Protein AF-A0AAJ1FNV1-F1 (afdb_monomer)

Foldseek 3Di:
DQVVVLVVDPDAAEEEPDDCQQVDDPVSLVSHQAYEHNDEQAADDPGPHDQLRYARGEYELVDDNDLQNLLVRLLVSVVSNGVGHHYPDDDLDCPSLSNVQSNQVSVVGHDDDPPDGDDPPDDD

Secondary structure (DSSP, 8-state):
-HHHHHTT-SS--EEEE-GGGGG--HHHHTT-SEEEE-STT-B---SSS-GGGEE-BEEETTS---HHHHHHHHHHHHHTT-S--EEES--SSGGGHHHHHHHHGGGT------S------S--

Organism: NCBI:txid328813

Mean predicted aligned error: 3.8 Å

Solvent-accessible surface area (backbone atoms only — not comparable to full-atom values): 7364 Å² total; per-residue (Å²): 107,62,61,64,50,47,78,72,48,95,65,90,41,69,46,60,50,46,82,72,50,78,69,58,50,71,73,48,53,74,56,39,66,35,40,30,45,44,46,80,58,33,73,54,80,94,57,94,60,54,50,65,32,22,17,34,35,18,41,37,66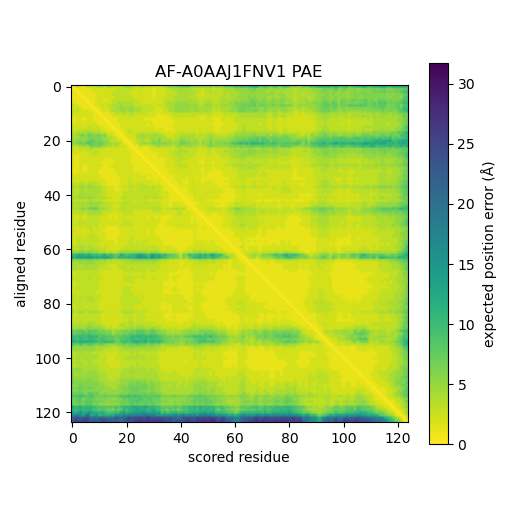,82,52,88,74,47,42,68,55,42,19,51,52,40,36,52,35,57,76,60,49,32,57,47,71,45,80,38,72,78,65,86,58,73,87,57,45,59,48,52,25,22,38,29,48,52,75,78,43,79,63,80,82,88,83,76,73,78,75,90,87,69,86,134

Nearest PDB structures (foldseek):
  8u46-assembly1_A  TM=9.190E-01  e=1.238E-08  Bacteroides thetaiotaomicron VPI-5482
  8u47-assembly1_A  TM=9.048E-01  e=7.059E-08  Bacteroides thetaiotaomicron VPI-5482
  1c3f-assembly1_A  TM=8.538E-01  e=3.917E-05  Streptomyces plicatus
  1c93-assembly1_A  TM=8.446E-01  e=6.999E-05  Streptomyces plicatus
  1c92-assembly1_A  TM=8.442E-01  e=1.030E-04  Streptomyces plicatus

Structure (mmCIF, N/CA/C/O backbone):
data_AF-A0AAJ1FNV1-F1
#
_entry.id   AF-A0AAJ1FNV1-F1
#
loop_
_atom_site.group_PDB
_atom_site.id
_atom_site.type_symbol
_atom_site.label_atom_id
_atom_site.label_alt_id
_atom_site.label_comp_id
_atom_site.label_asym_id
_atom_site.label_entity_id
_atom_site.label_seq_id
_atom_site.pdbx_PDB_ins_code
_atom_site.Cartn_x
_atom_site.Cartn_y
_atom_site.Cartn_z
_atom_site.occupancy
_atom_site.B_iso_or_equiv
_atom_site.auth_seq_id
_atom_site.auth_comp_id
_atom_site.auth_asym_id
_atom_site.auth_atom_id
_atom_site.pdbx_PDB_model_num
ATOM 1 N N . MET A 1 1 ? 21.649 -6.439 -8.056 1.00 87.81 1 MET A N 1
ATOM 2 C CA . MET A 1 1 ? 21.093 -7.147 -6.879 1.00 87.81 1 MET A CA 1
ATOM 3 C C . MET A 1 1 ? 19.750 -7.803 -7.185 1.00 87.81 1 MET A C 1
ATOM 5 O O . MET A 1 1 ? 19.717 -9.020 -7.150 1.00 87.81 1 MET A O 1
ATOM 9 N N . ILE A 1 2 ? 18.686 -7.051 -7.514 1.00 93.50 2 ILE A N 1
ATOM 10 C CA . ILE A 1 2 ? 17.317 -7.588 -7.722 1.00 93.50 2 ILE A CA 1
ATOM 11 C C . ILE A 1 2 ? 17.292 -8.788 -8.683 1.00 93.50 2 ILE A C 1
ATOM 13 O O . ILE A 1 2 ? 16.827 -9.853 -8.305 1.00 93.50 2 ILE A O 1
ATOM 17 N N . ILE A 1 3 ? 17.891 -8.653 -9.871 1.00 94.19 3 ILE A N 1
ATOM 18 C CA . ILE A 1 3 ? 17.965 -9.733 -10.876 1.00 94.19 3 ILE A CA 1
ATOM 19 C C . ILE A 1 3 ? 18.653 -10.988 -10.308 1.00 94.19 3 ILE A C 1
ATOM 21 O O . ILE A 1 3 ? 18.165 -12.104 -10.451 1.00 94.19 3 ILE A O 1
ATOM 25 N N . ALA A 1 4 ? 19.776 -10.805 -9.611 1.00 95.25 4 ALA A N 1
ATOM 26 C CA . ALA A 1 4 ? 20.510 -11.912 -9.002 1.00 95.25 4 ALA A CA 1
ATOM 27 C C . ALA A 1 4 ? 19.732 -12.571 -7.850 1.00 95.25 4 ALA A C 1
ATOM 29 O O . ALA A 1 4 ? 19.858 -13.775 -7.646 1.00 95.25 4 ALA A O 1
ATOM 30 N N . LEU A 1 5 ? 18.938 -11.797 -7.100 1.00 94.88 5 LEU A N 1
ATOM 31 C CA . LEU A 1 5 ? 18.068 -12.318 -6.048 1.00 94.88 5 LEU A CA 1
ATOM 32 C C . LEU A 1 5 ? 16.918 -13.132 -6.651 1.00 94.88 5 LEU A C 1
ATOM 34 O O . LEU A 1 5 ? 16.663 -14.239 -6.187 1.00 94.88 5 LEU A O 1
ATOM 38 N N . ALA A 1 6 ? 16.296 -12.629 -7.721 1.00 94.44 6 ALA A N 1
ATOM 39 C CA . ALA A 1 6 ? 15.230 -13.314 -8.450 1.00 94.44 6 ALA A CA 1
ATOM 40 C C . ALA A 1 6 ? 15.686 -14.668 -9.013 1.00 94.44 6 ALA A C 1
ATOM 42 O O . ALA A 1 6 ? 14.946 -15.641 -8.949 1.00 94.44 6 ALA A O 1
ATOM 43 N N . GLY A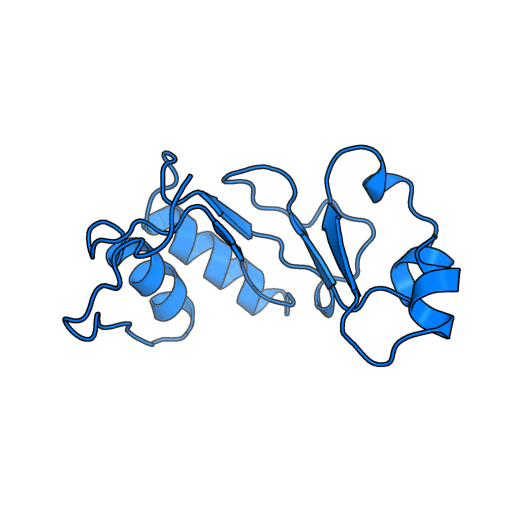 1 7 ? 16.939 -14.778 -9.463 1.00 95.19 7 GLY A N 1
ATOM 44 C CA . GLY A 1 7 ? 17.520 -16.058 -9.887 1.00 95.19 7 GLY A CA 1
ATOM 45 C C . GLY A 1 7 ? 17.747 -17.081 -8.761 1.00 95.19 7 GLY A C 1
ATOM 46 O O . GLY A 1 7 ? 18.129 -18.212 -9.046 1.00 95.19 7 GLY A O 1
ATOM 47 N N . LYS A 1 8 ? 17.553 -16.707 -7.489 1.00 96.88 8 LYS A N 1
ATOM 48 C CA . LYS A 1 8 ? 17.811 -17.560 -6.313 1.00 96.88 8 LYS A CA 1
ATOM 49 C C . LYS A 1 8 ? 16.569 -17.880 -5.487 1.00 96.88 8 LYS A C 1
ATOM 51 O O . LYS A 1 8 ? 16.675 -18.619 -4.510 1.00 96.88 8 LYS A O 1
ATOM 56 N N . THR A 1 9 ? 15.415 -17.308 -5.815 1.00 95.31 9 THR A N 1
ATOM 57 C CA . THR A 1 9 ? 14.217 -17.433 -4.987 1.00 95.31 9 THR A CA 1
ATOM 58 C C . THR A 1 9 ? 12.961 -17.532 -5.835 1.00 95.31 9 THR A C 1
ATOM 60 O O . THR A 1 9 ? 12.852 -16.909 -6.881 1.00 95.31 9 THR A O 1
ATOM 63 N N . ASN A 1 10 ? 11.988 -18.287 -5.339 1.00 95.12 10 ASN A N 1
ATOM 64 C CA . ASN A 1 10 ? 10.604 -18.275 -5.811 1.00 95.12 10 ASN A CA 1
ATOM 65 C C . ASN A 1 10 ? 9.686 -17.467 -4.872 1.00 95.12 10 ASN A C 1
ATOM 67 O O . ASN A 1 10 ? 8.465 -17.576 -4.946 1.00 95.12 10 ASN A O 1
ATOM 71 N N . LYS A 1 11 ? 10.275 -16.723 -3.928 1.00 95.88 11 LYS A N 1
ATOM 72 C CA . LYS A 1 11 ? 9.562 -15.871 -2.971 1.00 95.88 11 LYS A CA 1
ATOM 73 C C . LYS A 1 11 ? 9.340 -14.485 -3.554 1.00 95.88 11 LYS A C 1
ATOM 75 O O . LYS A 1 11 ? 10.063 -14.072 -4.456 1.00 95.88 11 LYS A O 1
ATOM 80 N N . SER A 1 12 ? 8.401 -13.758 -2.952 1.00 95.69 12 SER A N 1
ATOM 81 C CA . SER A 1 12 ? 8.121 -12.402 -3.391 1.00 95.69 12 SER A CA 1
ATOM 82 C C . SER A 1 12 ? 9.300 -11.459 -3.139 1.00 95.69 12 SER A C 1
ATOM 84 O O . SER A 1 12 ? 9.921 -11.500 -2.073 1.00 95.69 12 SER A O 1
ATOM 86 N N . ILE A 1 13 ? 9.586 -10.605 -4.117 1.00 96.81 13 ILE A N 1
ATOM 87 C CA . ILE A 1 13 ? 10.541 -9.510 -4.038 1.00 96.81 13 ILE A CA 1
ATOM 88 C C . ILE A 1 13 ? 9.775 -8.204 -4.224 1.00 96.81 13 ILE A C 1
ATOM 90 O O . ILE A 1 13 ? 9.156 -7.956 -5.257 1.00 96.81 13 ILE A O 1
ATOM 94 N N . SER A 1 14 ? 9.855 -7.346 -3.217 1.00 95.88 14 SER A N 1
ATOM 95 C CA . SER A 1 14 ? 9.175 -6.060 -3.190 1.00 95.88 14 SER A CA 1
ATOM 96 C C . SER A 1 14 ? 10.092 -4.957 -2.699 1.00 95.88 14 SER A C 1
ATOM 98 O O . SER A 1 14 ? 11.053 -5.214 -1.972 1.00 95.88 14 SER A O 1
ATOM 100 N N . VAL A 1 15 ? 9.777 -3.716 -3.059 1.00 95.81 15 VAL A N 1
ATOM 101 C CA . VAL A 1 15 ? 10.553 -2.544 -2.637 1.00 95.81 15 VAL A CA 1
ATOM 102 C C . VAL A 1 15 ? 9.642 -1.407 -2.191 1.00 95.81 15 VAL A C 1
ATOM 104 O O . VAL A 1 15 ? 8.518 -1.265 -2.676 1.00 95.81 15 VAL A O 1
ATOM 107 N N . PHE A 1 16 ? 10.154 -0.565 -1.297 1.00 94.81 16 PHE A N 1
ATOM 108 C CA . PHE A 1 16 ? 9.637 0.789 -1.147 1.00 94.81 16 PHE A CA 1
ATOM 109 C C . PHE A 1 16 ? 10.141 1.634 -2.305 1.00 94.81 16 PHE A C 1
ATOM 111 O O . PHE A 1 16 ? 11.343 1.669 -2.556 1.00 94.81 16 PHE A O 1
ATOM 118 N N . ASP A 1 17 ? 9.228 2.311 -2.987 1.00 94.62 17 ASP A N 1
ATOM 119 C CA . ASP A 1 17 ? 9.537 3.275 -4.023 1.00 94.62 17 ASP A CA 1
ATOM 120 C C . ASP A 1 17 ? 9.970 4.603 -3.384 1.00 94.62 17 ASP A C 1
ATOM 122 O O . ASP A 1 17 ? 9.201 5.559 -3.271 1.00 94.62 17 ASP A O 1
ATOM 126 N N . TRP A 1 18 ? 11.192 4.607 -2.856 1.00 92.88 18 TRP A N 1
ATOM 127 C CA . TRP A 1 18 ? 11.839 5.731 -2.201 1.00 92.88 18 TRP A CA 1
ATOM 128 C C . TRP A 1 18 ? 13.313 5.848 -2.606 1.00 92.88 18 TRP A C 1
ATOM 130 O O . TRP A 1 18 ? 14.026 4.854 -2.775 1.00 92.88 18 TRP A O 1
ATOM 140 N N . GLY A 1 19 ? 13.809 7.083 -2.695 1.00 90.06 19 GLY A N 1
ATOM 141 C CA . GLY A 1 19 ? 15.195 7.352 -3.069 1.00 90.06 19 GLY A CA 1
ATOM 142 C C . GLY A 1 19 ? 15.504 6.864 -4.487 1.00 90.06 19 GLY A C 1
ATOM 143 O O . GLY A 1 19 ? 14.837 7.245 -5.445 1.00 90.06 19 GLY A O 1
ATOM 144 N N . ASN A 1 20 ? 16.518 6.009 -4.628 1.00 87.50 20 ASN A N 1
ATOM 145 C CA . ASN A 1 20 ? 17.000 5.554 -5.935 1.00 87.50 20 ASN A CA 1
ATOM 146 C C . ASN A 1 20 ? 16.147 4.441 -6.571 1.00 87.50 20 ASN A C 1
ATOM 148 O O . ASN A 1 20 ? 16.502 3.939 -7.632 1.00 87.50 20 ASN A O 1
ATOM 152 N N . THR A 1 21 ? 15.028 4.020 -5.980 1.00 83.12 21 THR A N 1
ATOM 153 C CA . THR A 1 21 ? 14.143 3.051 -6.654 1.00 83.12 21 THR A CA 1
ATOM 154 C C . THR A 1 21 ? 13.460 3.626 -7.890 1.00 83.12 21 THR A C 1
ATOM 156 O O . THR A 1 21 ? 13.209 2.885 -8.838 1.00 83.12 21 THR A O 1
ATOM 159 N N . GLY A 1 22 ? 13.262 4.948 -7.939 1.00 76.12 22 GLY A N 1
ATOM 160 C CA . GLY A 1 22 ? 12.766 5.639 -9.130 1.00 76.12 22 GLY A CA 1
ATOM 161 C C . GLY A 1 22 ? 13.712 5.551 -10.336 1.00 76.12 22 GLY A C 1
ATOM 162 O O . GLY A 1 22 ? 13.299 5.834 -11.456 1.00 76.12 22 GLY A O 1
ATOM 163 N N . THR A 1 23 ? 14.968 5.128 -10.133 1.00 87.19 23 THR A N 1
ATOM 164 C CA . THR A 1 23 ? 15.966 4.938 -11.199 1.00 87.19 23 THR A CA 1
ATOM 165 C C . THR A 1 23 ? 16.185 3.468 -11.568 1.00 87.19 23 THR A C 1
ATOM 167 O O . THR A 1 23 ? 17.074 3.157 -12.365 1.00 87.19 23 THR A O 1
ATOM 170 N N . LEU A 1 24 ? 15.381 2.544 -11.024 1.00 92.38 24 LEU A N 1
ATOM 171 C CA . LEU A 1 24 ? 15.428 1.139 -11.424 1.00 92.38 24 LEU A CA 1
ATOM 172 C C . LEU A 1 24 ? 15.102 0.995 -12.913 1.00 92.38 24 LEU A C 1
ATOM 174 O O . LEU A 1 24 ? 14.151 1.582 -13.427 1.00 92.38 24 LEU A O 1
ATOM 178 N N . SER A 1 25 ? 15.879 0.161 -13.603 1.00 93.12 25 SER A N 1
ATOM 179 C CA . SER A 1 25 ? 15.586 -0.190 -14.989 1.00 93.12 25 SER A CA 1
ATOM 180 C C . SER A 1 25 ? 14.300 -1.013 -15.087 1.00 93.12 25 SER A C 1
ATOM 182 O O . SER A 1 25 ? 13.935 -1.738 -14.159 1.00 93.12 25 SER A O 1
ATOM 184 N N . SER A 1 26 ? 13.652 -0.977 -16.252 1.00 93.31 26 SER A N 1
ATOM 185 C CA . SER A 1 26 ? 12.480 -1.814 -16.544 1.00 93.31 26 SER A CA 1
ATOM 186 C C . SER A 1 26 ? 12.759 -3.307 -16.337 1.00 93.31 26 SER A C 1
ATOM 188 O O . SER A 1 26 ? 11.915 -4.011 -15.792 1.00 93.31 26 SER A O 1
ATOM 190 N N . THR A 1 27 ? 13.966 -3.781 -16.677 1.00 95.19 27 THR A N 1
ATOM 191 C CA . THR A 1 27 ? 14.412 -5.155 -16.391 1.00 95.19 27 THR A CA 1
ATOM 192 C C . THR A 1 27 ? 14.457 -5.446 -14.895 1.00 95.19 27 THR A C 1
ATOM 194 O O . THR A 1 27 ? 14.066 -6.521 -14.463 1.00 95.19 27 THR A O 1
ATOM 197 N N . ALA A 1 28 ? 14.938 -4.516 -14.068 1.00 95.00 28 ALA A N 1
ATOM 198 C CA . ALA A 1 28 ? 14.926 -4.727 -12.625 1.00 95.00 28 ALA A CA 1
ATOM 199 C C . ALA A 1 28 ? 13.488 -4.755 -12.080 1.00 95.00 28 ALA A C 1
ATOM 201 O O . ALA A 1 28 ? 13.166 -5.624 -11.274 1.00 95.00 28 ALA A O 1
ATOM 202 N N . ILE A 1 29 ? 12.620 -3.855 -12.556 1.00 96.06 29 ILE A N 1
ATOM 203 C CA . ILE A 1 29 ? 11.207 -3.778 -12.153 1.00 96.06 29 ILE A CA 1
ATOM 204 C C . ILE A 1 29 ? 10.433 -5.042 -12.550 1.00 96.06 29 ILE A C 1
ATOM 206 O O . ILE A 1 29 ? 9.593 -5.497 -11.779 1.00 96.06 29 ILE A O 1
ATOM 210 N N . SER A 1 30 ? 10.738 -5.664 -13.694 1.00 94.94 30 SER A N 1
ATOM 211 C CA . SER A 1 30 ? 10.076 -6.906 -14.126 1.00 94.94 30 SER A CA 1
ATOM 212 C C . SER A 1 30 ? 10.374 -8.115 -13.232 1.00 94.94 30 SER A C 1
ATOM 214 O O . SER A 1 30 ? 9.713 -9.140 -13.356 1.00 94.94 30 SER A O 1
ATOM 216 N N . HIS A 1 31 ? 11.372 -8.015 -12.350 1.00 96.31 31 HIS A N 1
ATOM 217 C CA . HIS A 1 31 ? 11.703 -9.035 -11.352 1.00 96.31 31 HIS A CA 1
ATOM 218 C C . HIS A 1 31 ? 11.139 -8.731 -9.956 1.00 96.31 31 HIS A C 1
ATOM 220 O O . HIS A 1 31 ? 11.404 -9.482 -9.019 1.00 96.31 31 HIS A O 1
ATOM 226 N N . LEU A 1 32 ? 10.400 -7.633 -9.798 1.00 96.25 32 LEU A N 1
ATOM 227 C CA . LEU A 1 32 ? 9.699 -7.292 -8.565 1.00 96.25 32 LEU A CA 1
ATOM 228 C C . LEU A 1 32 ? 8.234 -7.704 -8.690 1.00 96.25 32 LEU A C 1
ATOM 230 O O . LEU A 1 32 ? 7.615 -7.479 -9.724 1.00 96.25 32 LEU A O 1
ATOM 234 N N . ASP A 1 33 ? 7.636 -8.249 -7.638 1.00 96.50 33 ASP A N 1
ATOM 235 C CA . ASP A 1 33 ? 6.198 -8.537 -7.649 1.00 96.50 33 ASP A CA 1
ATOM 236 C C . ASP A 1 33 ? 5.378 -7.278 -7.406 1.00 96.50 33 ASP A C 1
ATOM 238 O O . ASP A 1 33 ? 4.272 -7.141 -7.929 1.00 96.50 33 ASP A O 1
ATOM 242 N N . TRP A 1 34 ? 5.900 -6.374 -6.573 1.00 96.88 34 TRP A N 1
ATOM 243 C CA . TRP A 1 34 ? 5.243 -5.113 -6.277 1.00 96.88 34 TRP A CA 1
ATOM 244 C C . TRP A 1 34 ? 6.179 -4.039 -5.725 1.00 96.88 34 TRP A C 1
ATOM 246 O O . TRP A 1 34 ? 7.194 -4.316 -5.083 1.00 96.88 34 TRP A O 1
ATOM 256 N N . GLY A 1 35 ? 5.799 -2.790 -5.981 1.00 96.75 35 GLY A N 1
ATOM 257 C CA . GLY A 1 35 ? 6.367 -1.599 -5.356 1.00 96.75 35 GLY A CA 1
ATOM 258 C C . GLY A 1 35 ? 5.347 -0.945 -4.428 1.00 96.75 35 GLY A C 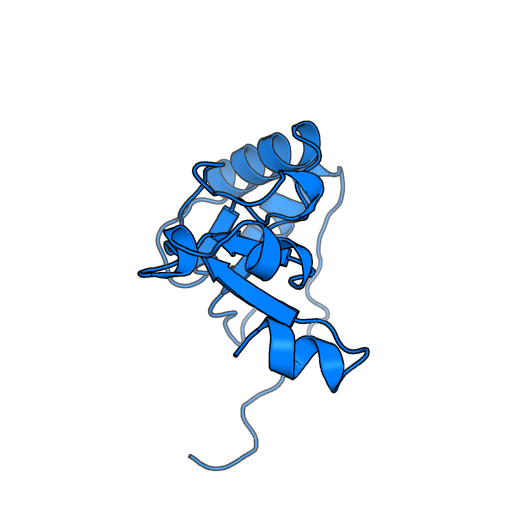1
ATOM 259 O O . GLY A 1 35 ? 4.144 -0.999 -4.684 1.00 96.75 35 GLY A O 1
ATOM 260 N N . CYS A 1 36 ? 5.814 -0.325 -3.350 1.00 96.88 36 CYS A N 1
ATOM 261 C CA . CYS A 1 36 ? 4.977 0.435 -2.422 1.00 96.88 36 CYS A CA 1
ATOM 262 C C . CYS A 1 36 ? 5.403 1.896 -2.390 1.00 96.88 36 CYS A C 1
ATOM 264 O O . CYS A 1 36 ? 6.596 2.159 -2.319 1.00 96.88 36 CYS A O 1
ATOM 266 N N . GLN A 1 37 ? 4.453 2.833 -2.373 1.00 96.19 37 GLN A N 1
ATOM 267 C CA . GLN A 1 37 ? 4.725 4.253 -2.142 1.00 96.19 37 GLN A CA 1
ATOM 268 C C . GLN A 1 37 ? 5.706 4.453 -0.980 1.00 96.19 37 GLN A C 1
ATOM 270 O O . GLN A 1 37 ? 5.504 3.918 0.107 1.00 96.19 37 GLN A O 1
ATOM 275 N N . GLY A 1 38 ? 6.790 5.188 -1.236 1.00 94.31 38 GLY A N 1
ATOM 276 C CA . GLY A 1 38 ? 7.866 5.405 -0.273 1.00 94.31 38 GLY A CA 1
ATOM 277 C C . GLY A 1 38 ? 7.621 6.551 0.705 1.00 94.31 38 GLY A C 1
ATOM 278 O O . GLY A 1 38 ? 8.230 6.593 1.771 1.00 94.31 38 GLY A O 1
ATOM 279 N N . THR A 1 39 ? 6.716 7.473 0.366 1.00 93.50 39 THR A N 1
ATOM 280 C CA . THR A 1 39 ? 6.386 8.621 1.220 1.00 93.50 39 THR A CA 1
ATOM 281 C C . THR A 1 39 ? 5.338 8.235 2.260 1.00 93.50 39 THR A C 1
ATOM 283 O O . THR A 1 39 ? 4.237 7.822 1.891 1.00 93.50 39 THR A O 1
ATOM 286 N N . LEU A 1 40 ? 5.628 8.427 3.551 1.00 94.88 40 LEU A N 1
ATOM 287 C CA . LEU A 1 40 ? 4.632 8.249 4.615 1.00 94.88 40 LEU A CA 1
ATOM 288 C C . LEU A 1 40 ? 3.434 9.180 4.395 1.00 94.88 40 LEU A C 1
ATOM 290 O O . LEU A 1 40 ? 3.596 10.373 4.143 1.00 94.88 40 LEU A O 1
ATOM 294 N N . ASN A 1 41 ? 2.228 8.627 4.506 1.00 96.50 41 ASN A N 1
ATOM 295 C CA . ASN A 1 41 ? 0.952 9.284 4.204 1.00 96.50 41 ASN A CA 1
ATOM 296 C C . ASN A 1 41 ? 0.818 9.781 2.754 1.00 96.50 41 ASN A C 1
ATOM 298 O O . ASN A 1 41 ? -0.074 10.573 2.446 1.00 96.50 41 ASN A O 1
ATOM 302 N N . GLY A 1 42 ? 1.688 9.311 1.857 1.00 95.25 42 GLY A N 1
ATOM 303 C CA . GLY A 1 42 ? 1.656 9.635 0.441 1.00 95.25 42 GLY A CA 1
ATOM 304 C C . GLY A 1 42 ? 0.572 8.863 -0.303 1.00 95.25 42 GLY A C 1
ATOM 305 O O . GLY A 1 42 ? 0.306 7.693 -0.018 1.00 95.25 42 GLY A O 1
ATOM 306 N N . TYR A 1 43 ? -0.009 9.520 -1.305 1.00 97.62 43 TYR A N 1
ATOM 307 C CA . TYR A 1 43 ? -0.851 8.902 -2.321 1.00 97.62 43 TYR A CA 1
ATOM 308 C C . TYR A 1 43 ? -0.415 9.366 -3.712 1.00 97.62 43 TYR A C 1
ATOM 310 O O . TYR A 1 43 ? -0.252 10.564 -3.943 1.00 97.62 43 TYR A O 1
ATOM 318 N N . GLY A 1 44 ? -0.261 8.437 -4.653 1.00 96.69 44 GLY A N 1
ATOM 319 C CA . GLY A 1 44 ? -0.064 8.782 -6.059 1.00 96.69 44 GLY A CA 1
ATOM 320 C C . GLY A 1 44 ? 0.450 7.625 -6.901 1.00 96.69 44 GLY A C 1
ATOM 321 O O . GLY A 1 44 ? 0.899 6.616 -6.374 1.00 96.69 44 GLY A O 1
ATOM 322 N N . PHE A 1 45 ? 0.412 7.802 -8.221 1.00 94.88 45 PHE A N 1
ATOM 323 C CA . PHE A 1 45 ? 0.910 6.844 -9.218 1.00 94.88 45 PHE A CA 1
ATOM 324 C C . PHE A 1 45 ? 2.177 7.345 -9.929 1.00 94.88 45 PHE A C 1
ATOM 326 O O . PHE A 1 45 ? 2.469 6.920 -11.042 1.00 94.88 45 PHE A O 1
ATOM 333 N N . ASN A 1 46 ? 2.920 8.261 -9.302 1.00 89.88 46 ASN A N 1
ATOM 334 C CA . ASN A 1 46 ? 4.188 8.776 -9.821 1.00 89.88 46 ASN A CA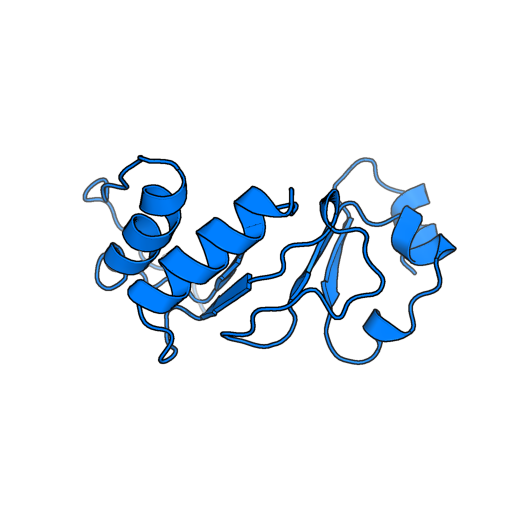 1
ATOM 335 C C . ASN A 1 46 ? 5.285 7.733 -9.581 1.00 89.88 46 ASN A C 1
ATOM 337 O O . ASN A 1 46 ? 6.100 7.884 -8.679 1.00 89.88 46 ASN A O 1
ATOM 341 N N . SER A 1 47 ? 5.221 6.636 -10.327 1.00 92.25 47 SER A N 1
ATOM 342 C CA . SER A 1 47 ? 6.090 5.480 -10.166 1.00 92.25 47 SER A CA 1
ATOM 343 C C . SER A 1 47 ? 6.337 4.822 -11.517 1.00 92.25 47 SER A C 1
ATOM 345 O O . SER A 1 47 ? 5.471 4.836 -12.393 1.00 92.25 47 SER A O 1
ATOM 347 N N . SER A 1 48 ? 7.510 4.214 -11.673 1.00 92.81 48 SER A N 1
ATOM 348 C CA . SER A 1 48 ? 7.858 3.418 -12.855 1.00 92.81 48 SER A CA 1
ATOM 349 C C . SER A 1 48 ? 7.148 2.055 -12.881 1.00 92.81 48 SER A C 1
ATOM 351 O O . SER A 1 48 ? 7.200 1.350 -13.887 1.00 92.81 48 SER A O 1
ATOM 353 N N . PHE A 1 49 ? 6.489 1.665 -11.785 1.00 95.19 49 PHE A N 1
ATOM 354 C CA . PHE A 1 49 ? 5.715 0.431 -11.694 1.00 95.19 49 PHE A CA 1
ATOM 355 C C . PHE A 1 49 ? 4.368 0.565 -12.409 1.00 95.19 49 PHE A C 1
ATOM 357 O O . PHE A 1 49 ? 3.687 1.590 -12.331 1.00 95.19 49 PHE A O 1
ATOM 364 N N . ALA A 1 50 ? 3.926 -0.517 -13.053 1.00 95.31 50 ALA A N 1
ATOM 365 C CA . ALA A 1 50 ? 2.561 -0.596 -13.556 1.00 95.31 50 ALA A CA 1
ATOM 366 C C . ALA A 1 50 ? 1.553 -0.523 -12.394 1.00 95.31 50 ALA A C 1
ATOM 368 O O . ALA A 1 50 ? 1.805 -1.043 -11.309 1.00 95.31 50 ALA A O 1
ATOM 369 N N . LYS A 1 51 ? 0.368 0.060 -12.625 1.00 96.62 51 LYS A N 1
ATOM 370 C CA . LYS A 1 51 ? -0.664 0.232 -11.581 1.00 96.62 51 LYS A CA 1
ATOM 371 C C . LYS A 1 51 ? -0.997 -1.077 -10.857 1.00 96.62 51 LYS A C 1
ATOM 373 O O . LYS A 1 51 ? -0.961 -1.119 -9.631 1.00 96.62 51 LYS A O 1
ATOM 378 N N . GLY A 1 52 ? -1.217 -2.159 -11.607 1.00 97.25 52 GLY A N 1
ATOM 379 C CA . GLY A 1 52 ? -1.507 -3.491 -11.054 1.00 97.25 52 GLY A CA 1
ATOM 380 C C . GLY A 1 52 ? -0.354 -4.136 -10.273 1.00 97.25 52 GLY A C 1
ATOM 381 O O . GLY A 1 52 ? -0.556 -5.163 -9.634 1.00 97.25 52 GLY A O 1
ATOM 382 N N . GLN A 1 53 ? 0.833 -3.529 -10.299 1.00 97.31 53 GLN A N 1
ATOM 383 C CA . GLN A 1 53 ? 2.042 -3.928 -9.580 1.00 97.31 53 GLN A CA 1
ATOM 384 C C . GLN A 1 53 ? 2.368 -2.950 -8.428 1.00 97.31 53 GLN A C 1
ATOM 386 O O . GLN A 1 53 ? 3.327 -3.156 -7.693 1.00 97.31 53 GLN A O 1
ATOM 391 N N . TYR A 1 54 ? 1.597 -1.873 -8.244 1.00 97.88 54 TYR A N 1
ATOM 392 C CA . TYR A 1 54 ? 1.957 -0.779 -7.341 1.00 97.88 54 TYR A CA 1
ATOM 393 C C . TYR A 1 54 ? 0.919 -0.528 -6.245 1.00 97.88 54 TYR A C 1
ATOM 395 O O . TYR A 1 54 ? -0.288 -0.565 -6.498 1.00 97.88 54 TYR A O 1
ATOM 403 N N . LEU A 1 55 ? 1.396 -0.252 -5.028 1.00 98.44 55 LEU A N 1
ATOM 404 C CA . LEU A 1 55 ? 0.590 0.188 -3.891 1.00 98.44 55 LEU A CA 1
ATOM 405 C C . LEU A 1 55 ? 0.722 1.720 -3.767 1.00 98.44 55 LEU A C 1
ATOM 407 O O . LEU A 1 55 ? 1.698 2.197 -3.183 1.00 98.44 55 LEU A O 1
ATOM 411 N N . PRO A 1 56 ? -0.222 2.511 -4.314 1.00 98.12 56 PRO A N 1
ATOM 412 C CA . PRO A 1 56 ? -0.086 3.963 -4.421 1.00 98.12 56 PRO A CA 1
ATOM 413 C C . PRO A 1 56 ? -0.294 4.714 -3.105 1.00 98.12 56 PRO A C 1
ATOM 415 O O . PRO A 1 56 ? 0.067 5.885 -3.047 1.00 98.12 56 PRO A O 1
ATOM 418 N N . LEU A 1 57 ? -0.894 4.084 -2.088 1.00 98.44 57 LEU A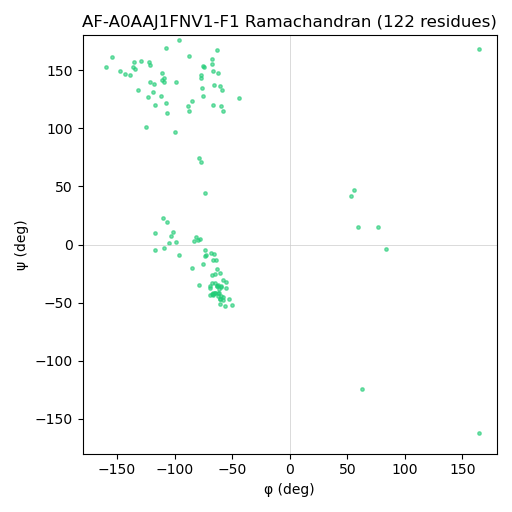 N 1
ATOM 419 C CA . LEU A 1 57 ? -1.178 4.673 -0.777 1.00 98.44 57 LEU A CA 1
ATOM 420 C C . LEU A 1 57 ? -0.321 4.007 0.301 1.00 98.44 57 LEU A C 1
ATOM 422 O O . LEU A 1 57 ? -0.378 2.784 0.449 1.00 98.44 57 LEU A O 1
ATOM 426 N N . PHE A 1 58 ? 0.386 4.817 1.091 1.00 97.31 58 PHE A N 1
ATOM 427 C CA . PHE A 1 58 ? 1.155 4.357 2.247 1.00 97.31 58 PHE A CA 1
ATOM 428 C C . PHE A 1 58 ? 0.730 5.099 3.516 1.00 97.31 58 PHE A C 1
ATOM 430 O O . PHE A 1 58 ? 1.102 6.246 3.730 1.00 97.31 58 PHE A O 1
ATOM 437 N N . VAL A 1 59 ? -0.093 4.463 4.346 1.00 98.00 59 VAL A N 1
ATOM 438 C CA . VAL A 1 59 ? -0.668 5.054 5.562 1.00 98.00 59 VAL A CA 1
ATOM 439 C C . VAL A 1 59 ? 0.274 4.841 6.741 1.00 98.00 5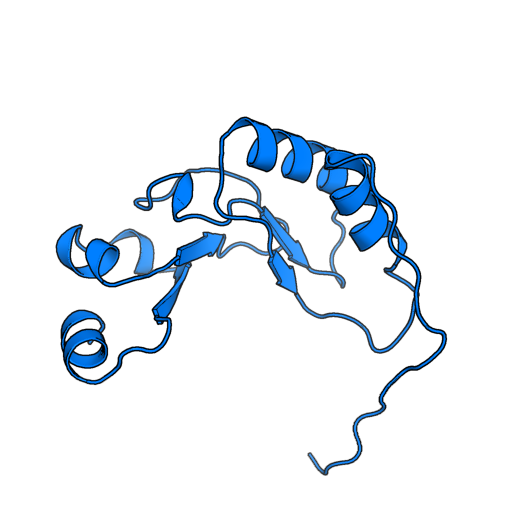9 VAL A C 1
ATOM 441 O O . VAL A 1 59 ? 0.505 3.703 7.138 1.00 98.00 59 VAL A O 1
ATOM 444 N N . ASP A 1 60 ? 0.756 5.918 7.353 1.00 96.00 60 ASP A N 1
ATOM 445 C CA . ASP A 1 60 ? 1.398 5.854 8.665 1.00 96.00 60 ASP A CA 1
ATOM 446 C C . ASP A 1 60 ? 0.329 5.971 9.753 1.00 96.00 60 ASP A C 1
ATOM 448 O O . ASP A 1 60 ? -0.335 7.001 9.904 1.00 96.00 60 ASP A O 1
ATOM 452 N N . LEU A 1 61 ? 0.154 4.910 10.536 1.00 95.25 61 LEU A N 1
ATOM 453 C CA . LEU A 1 61 ? -0.854 4.866 11.589 1.00 95.25 61 LEU A CA 1
ATOM 454 C C . LEU A 1 61 ? -0.497 5.736 12.801 1.00 95.25 61 LEU A C 1
ATOM 456 O O . LEU A 1 61 ? -1.373 5.962 13.633 1.00 95.25 61 LEU A O 1
ATOM 460 N N . THR A 1 62 ? 0.719 6.280 12.869 1.00 91.19 62 THR A N 1
ATOM 461 C CA . THR A 1 62 ? 1.103 7.317 13.841 1.00 91.19 62 THR A CA 1
ATOM 462 C C . THR A 1 62 ? 1.013 8.741 13.295 1.00 91.19 62 THR A C 1
ATOM 464 O O . THR A 1 62 ? 1.116 9.699 14.058 1.00 91.19 62 THR A O 1
ATOM 467 N N . GLY A 1 63 ? 0.783 8.888 11.988 1.00 84.81 63 GLY A N 1
ATOM 468 C CA . GLY A 1 63 ? 0.737 10.169 11.294 1.00 84.81 63 GLY A CA 1
ATOM 469 C C . GLY A 1 63 ? -0.675 10.753 11.115 1.00 84.81 63 GLY A C 1
ATOM 470 O O . GLY A 1 63 ? -1.679 10.121 11.450 1.00 84.81 63 GLY A O 1
ATOM 471 N N . PRO A 1 64 ? -0.770 11.970 10.547 1.00 85.50 64 PRO A N 1
ATOM 472 C CA . PRO A 1 64 ? -1.994 12.776 10.532 1.00 85.50 64 PRO A CA 1
ATOM 473 C C . PRO A 1 64 ? -3.020 12.401 9.447 1.00 85.50 64 PRO A C 1
ATOM 475 O O . PRO A 1 64 ? -3.991 13.133 9.263 1.00 85.50 64 PRO A O 1
ATOM 478 N N . LEU A 1 65 ? -2.830 11.315 8.686 1.00 95.44 65 LEU A N 1
ATOM 479 C CA . LEU A 1 65 ? -3.736 10.997 7.578 1.00 95.44 65 LEU A CA 1
ATOM 480 C C . LEU A 1 65 ? -5.132 10.626 8.102 1.00 95.44 65 LEU A C 1
ATOM 482 O O . LEU A 1 65 ? -5.292 9.672 8.872 1.00 95.44 65 LEU A O 1
ATOM 486 N N . SER A 1 66 ? -6.136 11.398 7.680 1.00 96.19 66 SER A N 1
ATOM 487 C CA . SER A 1 66 ? -7.516 11.242 8.147 1.00 96.19 66 SER A CA 1
ATOM 488 C C . SER A 1 66 ? -8.209 10.028 7.529 1.00 96.19 66 SER A C 1
ATOM 490 O O . SER A 1 66 ? -7.934 9.642 6.391 1.00 96.19 66 SER A O 1
ATOM 492 N N . ASP A 1 67 ? -9.192 9.476 8.239 1.00 97.06 67 ASP A N 1
ATOM 493 C CA . ASP A 1 67 ? -9.987 8.341 7.759 1.00 97.06 67 ASP A CA 1
ATOM 494 C C . ASP A 1 67 ? -10.722 8.663 6.440 1.00 97.06 67 ASP A C 1
ATOM 496 O O . ASP A 1 67 ? -10.775 7.834 5.531 1.00 97.06 67 ASP A O 1
ATOM 500 N N . ASN A 1 68 ? -11.193 9.902 6.252 1.00 97.69 68 ASN A N 1
ATOM 501 C CA . ASN A 1 68 ? -11.797 10.336 4.986 1.00 97.69 68 ASN A CA 1
ATOM 502 C C . ASN A 1 68 ? -10.805 10.278 3.813 1.00 97.69 68 ASN A C 1
ATOM 504 O O . ASN A 1 68 ? -11.164 9.834 2.719 1.00 97.69 68 ASN A O 1
ATOM 508 N N . GLN A 1 69 ? -9.555 10.696 4.034 1.00 98.19 69 GLN A N 1
ATOM 509 C CA . GLN A 1 69 ? -8.506 10.597 3.016 1.00 98.19 69 GLN A CA 1
ATOM 510 C C . GLN A 1 69 ? -8.157 9.138 2.726 1.00 98.19 69 GLN A C 1
ATOM 512 O O . GLN A 1 69 ? -8.075 8.763 1.559 1.00 98.19 69 GLN A O 1
ATOM 517 N N . ILE A 1 70 ? -8.031 8.299 3.758 1.00 98.50 70 ILE A N 1
ATOM 518 C CA . ILE A 1 70 ? -7.760 6.864 3.599 1.00 98.50 70 ILE A CA 1
ATOM 519 C C . ILE A 1 70 ? -8.846 6.204 2.746 1.00 98.50 70 ILE A C 1
ATOM 521 O O . ILE A 1 70 ? -8.526 5.519 1.774 1.00 98.50 70 ILE A O 1
ATOM 525 N N . LYS A 1 71 ? -10.127 6.454 3.040 1.00 98.50 71 LYS A N 1
ATOM 526 C CA . LYS A 1 71 ? -11.252 5.936 2.246 1.00 98.50 71 LYS A CA 1
ATOM 527 C C . LYS A 1 71 ? -11.208 6.419 0.797 1.00 98.50 71 LYS A C 1
ATOM 529 O O . LYS A 1 71 ? -11.364 5.614 -0.124 1.00 98.50 71 LYS A O 1
ATOM 534 N N . SER A 1 72 ? -10.991 7.719 0.591 1.00 98.62 72 SER A N 1
ATOM 535 C CA . SER A 1 72 ? -10.933 8.331 -0.741 1.00 98.62 72 SER A CA 1
ATOM 536 C C . SER A 1 72 ? -9.805 7.731 -1.586 1.00 98.62 72 SER A C 1
ATOM 538 O O . SER A 1 72 ? -10.041 7.225 -2.684 1.00 98.62 72 SER A O 1
ATOM 540 N N . TYR A 1 73 ? -8.590 7.682 -1.040 1.00 98.69 73 TYR A N 1
ATOM 541 C CA . TYR A 1 73 ? -7.418 7.147 -1.730 1.00 98.69 73 TYR A CA 1
ATOM 542 C C . TYR A 1 73 ? -7.493 5.635 -1.938 1.00 98.69 73 TYR A C 1
ATOM 544 O O . TYR A 1 73 ? -7.107 5.155 -3.001 1.00 98.69 73 TYR A O 1
ATOM 552 N N . THR A 1 74 ? -8.066 4.882 -0.995 1.00 98.69 74 THR A N 1
ATOM 553 C CA . THR A 1 74 ? -8.320 3.444 -1.186 1.00 98.69 74 THR A CA 1
ATOM 554 C C . THR A 1 74 ? -9.336 3.212 -2.306 1.00 98.69 74 THR A C 1
ATOM 556 O O . THR A 1 74 ? -9.132 2.348 -3.156 1.00 98.69 74 THR A O 1
ATOM 559 N N . THR A 1 75 ? -10.398 4.022 -2.373 1.00 98.75 75 THR A N 1
ATOM 560 C CA . THR A 1 75 ? -11.394 3.955 -3.458 1.00 98.75 75 THR A CA 1
ATOM 561 C C . THR A 1 75 ? -10.760 4.271 -4.811 1.00 98.75 75 THR A C 1
ATOM 563 O O . THR A 1 75 ? -10.986 3.551 -5.783 1.00 98.75 75 THR A O 1
ATOM 566 N N . ALA A 1 76 ? -9.927 5.310 -4.879 1.00 98.56 76 ALA A N 1
ATOM 567 C CA . ALA A 1 76 ? -9.227 5.685 -6.100 1.00 98.56 76 ALA A CA 1
ATOM 568 C C . ALA A 1 76 ? -8.217 4.610 -6.543 1.00 98.56 76 ALA A C 1
ATOM 570 O O . ALA A 1 76 ? -8.176 4.262 -7.723 1.00 98.56 76 ALA A O 1
ATOM 571 N N . ALA A 1 77 ? -7.468 4.024 -5.604 1.00 98.56 77 ALA A N 1
ATOM 572 C CA . ALA A 1 77 ? -6.560 2.909 -5.867 1.00 98.56 77 ALA A CA 1
ATOM 573 C C . ALA A 1 77 ? -7.312 1.680 -6.406 1.00 98.56 77 ALA A C 1
ATOM 575 O O . ALA A 1 77 ? -6.920 1.125 -7.433 1.00 98.56 77 ALA A O 1
ATOM 576 N N . LYS A 1 78 ? -8.433 1.311 -5.771 1.00 98.38 78 LYS A N 1
ATOM 577 C CA . LYS A 1 78 ? -9.318 0.228 -6.222 1.00 98.38 78 LYS A CA 1
ATOM 578 C C . LYS A 1 78 ? -9.800 0.464 -7.655 1.00 98.38 78 LYS A C 1
ATOM 580 O O . LYS A 1 78 ? -9.621 -0.394 -8.510 1.00 98.38 78 LYS A O 1
ATOM 585 N N . ASN A 1 79 ? -10.361 1.641 -7.935 1.00 98.38 79 ASN A N 1
ATOM 586 C CA . ASN A 1 79 ? -10.905 1.974 -9.256 1.00 98.38 79 ASN A CA 1
ATOM 587 C C . ASN A 1 79 ? -9.822 2.036 -10.347 1.00 98.38 79 ASN A C 1
ATOM 589 O O . ASN A 1 79 ? -10.109 1.826 -11.522 1.00 98.38 79 ASN A O 1
ATOM 593 N N . ALA A 1 80 ? -8.575 2.313 -9.968 1.00 97.94 80 ALA A N 1
ATOM 594 C CA . ALA A 1 80 ? -7.429 2.302 -10.868 1.00 97.94 80 ALA A CA 1
ATOM 595 C C . ALA A 1 80 ? -6.831 0.899 -11.096 1.00 97.94 80 ALA A C 1
ATOM 597 O O . ALA A 1 80 ? -5.817 0.798 -11.790 1.00 97.94 80 ALA A O 1
ATOM 598 N N . ASN A 1 81 ? -7.424 -0.156 -10.520 1.00 97.69 81 ASN A N 1
ATOM 599 C CA . ASN A 1 81 ? -6.882 -1.517 -10.494 1.00 97.69 81 ASN A CA 1
ATOM 600 C C . ASN A 1 81 ? -5.446 -1.557 -9.943 1.00 97.69 81 ASN A C 1
ATOM 602 O O . ASN A 1 81 ? -4.570 -2.228 -10.492 1.00 97.69 81 ASN A O 1
ATOM 606 N N . ALA A 1 82 ? -5.189 -0.782 -8.884 1.00 98.38 82 ALA A N 1
ATOM 607 C CA . ALA A 1 82 ? -3.914 -0.815 -8.183 1.00 98.38 82 ALA A CA 1
ATOM 608 C C . ALA A 1 82 ? -3.713 -2.149 -7.448 1.00 98.38 82 ALA A C 1
ATOM 610 O O . ALA A 1 82 ? -4.677 -2.844 -7.126 1.00 98.38 82 ALA A O 1
ATOM 611 N N . ARG A 1 83 ? -2.460 -2.487 -7.122 1.00 97.50 83 ARG A N 1
ATOM 612 C CA . ARG A 1 83 ? -2.133 -3.740 -6.423 1.00 97.50 83 ARG A CA 1
ATOM 613 C C . ARG A 1 83 ? -2.705 -3.807 -5.004 1.00 97.50 83 ARG A C 1
ATOM 615 O O . ARG A 1 83 ? -3.022 -4.894 -4.533 1.00 97.50 83 ARG A O 1
ATOM 622 N N . GLY A 1 84 ? -2.801 -2.669 -4.319 1.00 97.19 84 GLY A N 1
ATOM 623 C CA . GLY A 1 84 ? -3.291 -2.586 -2.944 1.00 97.19 84 GLY A CA 1
ATOM 624 C C . GLY A 1 84 ? -2.953 -1.257 -2.271 1.00 97.19 84 GLY A C 1
ATOM 625 O O . GLY A 1 84 ? -2.616 -0.281 -2.937 1.00 97.19 84 GLY A O 1
ATOM 626 N N . VAL A 1 85 ? -3.026 -1.227 -0.942 1.00 98.00 85 VAL A N 1
ATOM 627 C CA . VAL A 1 85 ? -2.620 -0.097 -0.091 1.00 98.00 85 VAL A CA 1
ATOM 628 C C . VAL A 1 85 ? -1.798 -0.629 1.081 1.00 98.00 85 VAL A C 1
ATOM 630 O O . VAL A 1 85 ? -1.998 -1.771 1.496 1.00 98.00 85 VAL A O 1
ATOM 633 N N . ALA A 1 86 ? -0.871 0.166 1.607 1.00 97.69 86 ALA A N 1
ATOM 634 C CA . ALA A 1 86 ? -0.005 -0.234 2.710 1.00 97.69 86 ALA A CA 1
ATOM 635 C C . ALA A 1 86 ? -0.344 0.533 3.994 1.00 97.69 86 ALA A C 1
ATOM 637 O O . ALA A 1 86 ? -0.621 1.730 3.955 1.00 97.69 86 ALA A O 1
ATOM 638 N N . PHE A 1 87 ? -0.273 -0.160 5.130 1.00 97.19 87 PHE A N 1
ATOM 639 C CA . PHE A 1 87 ? -0.395 0.408 6.471 1.00 97.19 87 PHE A CA 1
ATOM 640 C C . PHE A 1 87 ? 0.899 0.158 7.241 1.00 97.19 87 PHE A C 1
ATOM 642 O O . PHE A 1 87 ? 1.402 -0.964 7.269 1.00 97.19 87 PHE A O 1
ATOM 649 N N . PHE A 1 88 ? 1.430 1.199 7.867 1.00 96.38 88 PHE A N 1
ATOM 650 C CA . PHE A 1 88 ? 2.688 1.191 8.598 1.00 96.38 88 PHE A CA 1
ATOM 651 C C . PHE A 1 88 ? 2.485 1.589 10.051 1.00 96.38 88 PHE A C 1
ATOM 653 O O . PHE A 1 88 ? 1.549 2.317 10.380 1.00 96.38 88 PHE A O 1
ATOM 660 N N . ASN A 1 89 ? 3.400 1.125 10.902 1.00 93.69 89 ASN A N 1
ATOM 661 C CA . ASN A 1 89 ? 3.453 1.456 12.321 1.00 93.69 89 ASN A CA 1
ATOM 662 C C . ASN A 1 89 ? 2.148 1.137 13.074 1.00 93.69 89 ASN A C 1
ATOM 664 O O . ASN A 1 89 ? 1.609 1.968 13.803 1.00 93.69 89 ASN A O 1
ATOM 668 N N . LEU A 1 90 ? 1.611 -0.069 12.852 1.00 90.62 90 LEU A N 1
ATOM 669 C CA . LEU A 1 90 ? 0.398 -0.550 13.515 1.00 90.62 90 LEU A CA 1
ATOM 670 C C . LEU A 1 90 ? 0.580 -0.543 15.043 1.00 90.62 90 LEU A C 1
ATOM 672 O O . LEU A 1 90 ? 1.405 -1.309 15.546 1.00 90.62 90 LEU A O 1
ATOM 676 N N . PRO A 1 91 ? -0.180 0.278 15.797 1.00 84.12 91 PRO A N 1
ATOM 677 C CA . PRO A 1 91 ? -0.092 0.266 17.251 1.00 84.12 91 PRO A CA 1
ATOM 678 C C . PRO A 1 91 ? -0.613 -1.058 17.828 1.00 84.12 91 PRO A C 1
ATOM 680 O O . PRO A 1 91 ? -1.565 -1.640 17.309 1.00 84.12 91 PRO A O 1
ATOM 683 N N . MET A 1 92 ? -0.057 -1.489 18.967 1.00 85.06 92 MET A N 1
ATOM 684 C CA . MET A 1 92 ? -0.584 -2.601 19.781 1.00 85.06 92 MET A CA 1
ATOM 685 C C . MET A 1 92 ? -1.867 -2.194 20.541 1.00 85.06 92 MET A C 1
ATOM 687 O O . MET A 1 92 ? -2.008 -2.435 21.737 1.00 85.06 92 MET A O 1
ATOM 691 N N . SER A 1 93 ? -2.791 -1.507 19.870 1.00 83.25 93 SER A N 1
ATOM 692 C CA . SER A 1 93 ? -4.072 -1.062 20.413 1.00 83.25 93 SER A CA 1
ATOM 693 C C . SER A 1 93 ? -5.098 -0.881 19.292 1.00 83.25 93 SER A C 1
ATOM 695 O O . SER A 1 93 ? -4.755 -0.715 18.122 1.00 83.25 93 SER A O 1
ATOM 697 N N . SER A 1 94 ? -6.382 -0.850 19.647 1.00 83.19 94 SER A N 1
ATOM 698 C CA . SER A 1 94 ? -7.470 -0.621 18.688 1.00 83.19 94 SER A CA 1
ATOM 699 C C . SER A 1 94 ? -7.637 0.848 18.276 1.00 83.19 94 SER A C 1
ATOM 701 O O . SER A 1 94 ? -8.569 1.159 17.537 1.00 83.19 94 SER A O 1
A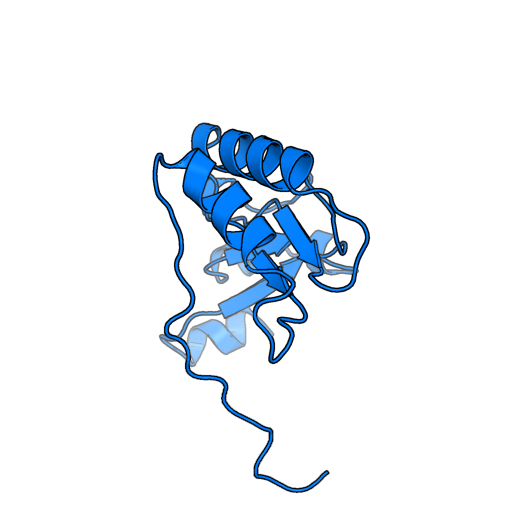TOM 703 N N . TYR A 1 95 ? -6.762 1.757 18.725 1.00 84.50 95 TYR A N 1
ATOM 704 C CA . TYR A 1 95 ? -6.897 3.206 18.517 1.00 84.50 95 TYR A CA 1
ATOM 705 C C . TYR A 1 95 ? -7.037 3.599 17.037 1.00 84.50 95 TYR A C 1
ATOM 707 O O . TYR A 1 95 ? -7.753 4.541 16.712 1.00 84.50 95 TYR A O 1
ATOM 715 N N . ARG A 1 96 ? -6.408 2.848 16.124 1.00 91.44 96 ARG A N 1
ATOM 716 C CA . ARG A 1 96 ? -6.465 3.102 14.674 1.00 91.44 96 ARG A CA 1
ATOM 717 C C . ARG A 1 96 ? -7.332 2.104 13.903 1.00 91.44 96 ARG A C 1
ATOM 719 O O . ARG A 1 96 ? -7.217 2.004 12.685 1.00 91.44 96 ARG A O 1
ATOM 726 N N . LEU A 1 97 ? -8.239 1.389 14.579 1.00 93.50 97 LEU A N 1
ATOM 727 C CA . LEU A 1 97 ? -9.217 0.508 13.921 1.00 93.50 97 LEU A CA 1
ATOM 728 C C . LEU A 1 97 ? -10.090 1.273 12.909 1.00 93.50 97 LEU A C 1
ATOM 730 O O . LEU A 1 97 ? -10.509 0.710 11.895 1.00 93.50 97 LEU A O 1
ATOM 734 N N . SER A 1 98 ? -10.346 2.559 13.160 1.00 95.19 98 SER A N 1
ATOM 735 C CA . SER A 1 98 ? -11.115 3.417 12.258 1.00 95.19 98 SER A CA 1
ATOM 736 C C . SER A 1 98 ? -10.441 3.587 10.891 1.00 95.19 98 SER A C 1
ATOM 738 O O . SER A 1 98 ? -11.128 3.564 9.875 1.00 95.19 98 SER A O 1
ATOM 740 N N . SER A 1 99 ? -9.108 3.621 10.835 1.00 96.75 99 SER A N 1
ATOM 741 C CA . SER A 1 99 ? -8.344 3.719 9.586 1.00 96.75 99 SER A CA 1
ATOM 742 C C . SER A 1 99 ? -8.434 2.451 8.736 1.00 96.75 99 SER A C 1
ATOM 744 O O . SER A 1 99 ? -8.567 2.531 7.514 1.00 96.75 99 SER A O 1
ATOM 746 N N . PHE A 1 100 ? -8.454 1.273 9.367 1.00 96.25 100 PHE A N 1
ATOM 747 C CA . PHE A 1 100 ? -8.739 0.017 8.664 1.00 96.25 100 PHE A CA 1
ATOM 748 C C . PHE A 1 100 ? -10.182 -0.027 8.157 1.00 96.25 100 PHE A C 1
ATOM 750 O O . PHE A 1 100 ? -10.416 -0.402 7.009 1.00 96.25 100 PHE A O 1
ATOM 757 N N . ASN A 1 101 ? -11.147 0.418 8.969 1.00 97.44 101 ASN A N 1
ATOM 758 C CA . ASN A 1 101 ? -12.540 0.537 8.534 1.00 97.44 101 ASN A CA 1
ATOM 759 C C . ASN A 1 101 ? -12.703 1.523 7.375 1.00 97.44 101 ASN A C 1
ATOM 761 O O . ASN A 1 101 ? -13.461 1.252 6.450 1.00 97.44 101 ASN A O 1
ATOM 765 N N . ALA A 1 102 ? -11.974 2.636 7.376 1.00 98.06 102 ALA A N 1
ATOM 766 C CA . ALA A 1 102 ? -12.007 3.604 6.290 1.00 98.06 102 ALA A CA 1
ATOM 767 C C . ALA A 1 102 ? -11.581 2.988 4.951 1.00 98.06 102 ALA A C 1
ATOM 769 O O . ALA A 1 102 ? -12.249 3.194 3.937 1.00 98.06 102 ALA A O 1
ATOM 770 N N . ALA A 1 103 ? -10.509 2.191 4.946 1.00 98.19 103 ALA A N 1
ATOM 771 C CA . ALA A 1 103 ? -10.105 1.445 3.758 1.00 98.19 103 ALA A CA 1
ATOM 772 C C . ALA A 1 103 ? -11.111 0.341 3.393 1.00 98.19 103 ALA A C 1
ATOM 774 O O . ALA A 1 103 ? -11.466 0.212 2.224 1.00 98.19 103 ALA A O 1
ATOM 775 N N . ALA A 1 104 ? -11.628 -0.413 4.367 1.00 98.19 104 ALA A N 1
ATOM 776 C CA . ALA A 1 104 ? -12.599 -1.486 4.127 1.00 98.19 104 ALA A CA 1
ATOM 777 C C . ALA A 1 104 ? -13.921 -0.975 3.530 1.00 98.19 104 ALA A C 1
ATOM 779 O O . ALA A 1 104 ? -14.476 -1.594 2.622 1.00 98.19 104 ALA A O 1
ATOM 780 N N . GLN A 1 105 ? -14.367 0.218 3.932 1.00 98.00 105 GLN A N 1
ATOM 781 C CA . GLN A 1 105 ? -15.542 0.872 3.356 1.00 98.00 105 GLN A CA 1
ATOM 782 C C . GLN A 1 105 ? -15.405 1.145 1.854 1.00 98.00 105 GLN A C 1
ATOM 784 O O . GLN A 1 105 ? -16.421 1.240 1.168 1.00 98.00 105 GLN A O 1
ATOM 789 N N . ALA A 1 106 ? -14.184 1.252 1.312 1.00 96.81 106 ALA A N 1
ATOM 790 C CA . ALA A 1 106 ? -13.984 1.344 -0.134 1.00 96.81 106 ALA A CA 1
ATOM 791 C C . ALA A 1 106 ? -14.452 0.073 -0.868 1.00 96.81 106 ALA A C 1
ATOM 793 O O . ALA A 1 106 ? -14.737 0.130 -2.063 1.00 96.81 106 ALA A O 1
ATOM 794 N N . PHE A 1 107 ? -14.561 -1.055 -0.166 1.00 96.62 107 PHE A N 1
ATOM 795 C CA . PHE A 1 107 ? -15.029 -2.346 -0.673 1.00 96.62 107 PHE A CA 1
ATOM 796 C C . PHE A 1 107 ? -16.454 -2.692 -0.215 1.00 96.62 107 PHE A C 1
ATOM 798 O O . PHE A 1 107 ? -16.961 -3.737 -0.594 1.00 96.62 107 PHE A O 1
ATOM 805 N N . GLY A 1 108 ? -17.119 -1.813 0.545 1.00 97.50 108 GLY A N 1
ATOM 806 C CA . GLY A 1 108 ? -18.410 -2.125 1.170 1.00 97.50 108 GLY A CA 1
ATOM 807 C C . GLY A 1 108 ? -18.291 -3.025 2.404 1.00 97.50 108 GLY A C 1
ATOM 808 O O . GLY A 1 108 ? -19.293 -3.566 2.855 1.00 97.50 108 GLY A O 1
ATOM 809 N N . GLU A 1 109 ? -17.083 -3.159 2.953 1.00 97.94 109 GLU A N 1
ATOM 810 C CA . GLU A 1 109 ? -16.760 -4.062 4.056 1.00 97.94 109 GLU A CA 1
ATOM 811 C C . GLU A 1 109 ? -16.526 -3.301 5.369 1.00 97.94 109 GLU A C 1
ATOM 813 O O . GLU A 1 109 ? -16.370 -2.075 5.397 1.00 97.94 109 GLU A O 1
ATOM 818 N N . THR A 1 110 ? -16.448 -4.047 6.473 1.00 96.69 110 THR A N 1
ATOM 819 C CA . THR A 1 110 ? -16.056 -3.529 7.793 1.00 96.69 110 THR A CA 1
ATOM 820 C C . THR A 1 110 ? -14.952 -4.383 8.413 1.00 96.69 110 THR A C 1
ATOM 822 O O . THR A 1 110 ? -14.762 -5.541 8.047 1.00 96.69 110 THR A O 1
ATOM 825 N N . VAL A 1 111 ? -14.192 -3.807 9.348 1.00 94.62 111 VAL A N 1
ATOM 826 C CA . VAL A 1 111 ? -13.115 -4.496 10.074 1.00 94.62 111 VAL A CA 1
ATOM 827 C C . VAL A 1 111 ? -13.380 -4.405 11.570 1.00 94.62 111 VAL A C 1
ATOM 829 O O . VAL A 1 111 ? -13.534 -3.317 12.124 1.00 94.62 111 VAL A O 1
ATOM 832 N N . SER A 1 112 ? -13.380 -5.551 12.244 1.00 93.69 112 SER A N 1
ATOM 833 C CA . SER A 1 112 ? -13.511 -5.651 13.698 1.00 93.69 112 SER A CA 1
ATOM 834 C C . SER A 1 112 ? -12.196 -6.081 14.342 1.00 93.69 112 SER A C 1
ATOM 836 O O . SER A 1 112 ? -11.524 -6.990 13.855 1.00 93.69 112 SER A O 1
ATOM 838 N N . HIS A 1 113 ? -11.853 -5.483 15.481 1.00 91.19 113 HIS A N 1
ATOM 839 C CA . HIS A 1 113 ? -10.773 -5.980 16.330 1.00 91.19 113 HIS A CA 1
ATOM 840 C C . HIS A 1 113 ? -11.251 -7.219 17.104 1.00 91.19 113 HIS A C 1
ATOM 842 O O . HIS A 1 113 ? -12.331 -7.202 17.686 1.00 91.19 113 HIS A O 1
ATOM 848 N N . THR A 1 114 ? -10.444 -8.280 17.160 1.00 91.31 114 THR A N 1
ATOM 849 C CA . THR A 1 114 ? -10.817 -9.564 17.796 1.00 91.31 114 THR A CA 1
ATOM 850 C C . THR A 1 114 ? -10.826 -9.526 19.328 1.00 91.31 114 THR A C 1
ATOM 852 O O . THR A 1 114 ? -11.147 -10.516 19.974 1.00 91.31 114 THR A O 1
ATOM 855 N N . GLY A 1 115 ? -10.418 -8.403 19.920 1.00 89.62 115 GLY A N 1
ATOM 856 C CA . GLY A 1 115 ? -10.233 -8.247 21.366 1.00 89.62 115 GLY A CA 1
ATOM 857 C C . GLY A 1 115 ? -8.874 -8.736 21.872 1.00 89.62 115 GLY A C 1
ATOM 858 O O . GLY A 1 115 ? -8.568 -8.544 23.043 1.00 89.62 115 GLY A O 1
ATOM 859 N N . LYS A 1 116 ? -8.034 -9.315 21.003 1.00 90.12 116 LYS A N 1
ATOM 860 C CA . LYS A 1 116 ? -6.715 -9.835 21.374 1.00 90.12 116 LYS A CA 1
ATOM 861 C C . LYS A 1 116 ? -5.587 -8.948 20.851 1.00 90.12 116 LYS A C 1
ATOM 863 O O . LYS A 1 116 ? -5.439 -8.780 19.645 1.00 90.12 116 LYS A O 1
ATOM 868 N N . THR A 1 117 ? -4.756 -8.459 21.765 1.00 88.12 117 THR A N 1
ATOM 869 C CA . THR A 1 117 ? -3.495 -7.767 21.4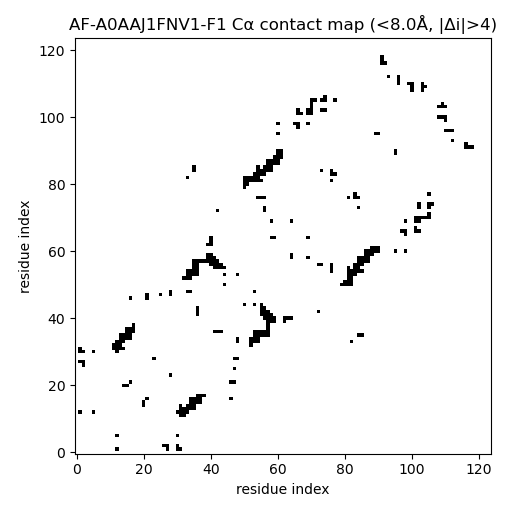66 1.00 88.12 117 THR A CA 1
ATOM 870 C C . THR A 1 117 ? -2.313 -8.649 21.854 1.00 88.12 117 THR A C 1
ATOM 872 O O . THR A 1 117 ? -2.365 -9.346 22.867 1.00 88.12 117 THR A O 1
ATOM 875 N N . TYR A 1 118 ? -1.245 -8.613 21.062 1.00 86.31 118 TYR A N 1
ATOM 876 C CA . TYR A 1 118 ? -0.001 -9.327 21.347 1.00 86.31 118 TYR A CA 1
ATOM 877 C C . TYR A 1 118 ? 1.047 -8.312 21.791 1.00 86.31 118 TYR A C 1
ATOM 879 O O . TYR A 1 118 ? 1.434 -7.454 21.001 1.00 86.31 118 TYR A O 1
ATOM 887 N N . SER A 1 119 ? 1.459 -8.381 23.055 1.00 84.50 119 SER A N 1
ATOM 888 C CA . SER A 1 119 ? 2.540 -7.550 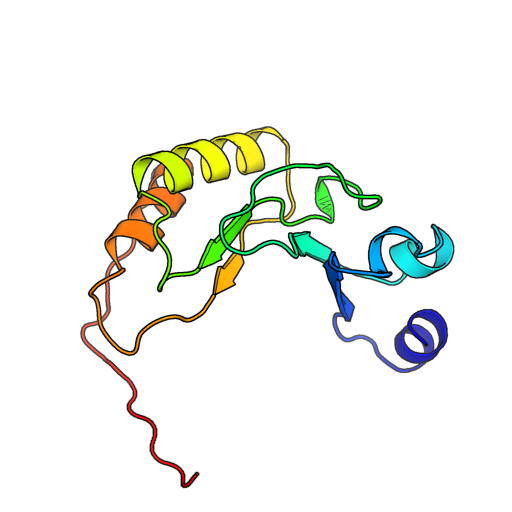23.588 1.00 84.50 119 SER A CA 1
ATOM 889 C C . SER A 1 119 ? 3.893 -8.046 23.082 1.00 84.50 119 SER A C 1
ATOM 891 O O . SER A 1 119 ? 4.056 -9.240 22.837 1.00 84.50 119 SER A O 1
ATOM 893 N N . LYS A 1 120 ? 4.881 -7.150 22.987 1.00 83.81 120 LYS A N 1
ATOM 894 C CA . LYS A 1 120 ? 6.280 -7.552 22.792 1.00 83.81 120 LYS A CA 1
ATOM 895 C C . LYS A 1 120 ? 6.711 -8.441 23.966 1.00 83.81 120 LYS A C 1
ATOM 897 O O . LYS A 1 120 ? 6.686 -7.992 25.109 1.00 83.81 120 LYS A O 1
ATOM 902 N N . ASP A 1 121 ? 7.097 -9.677 23.675 1.00 86.31 121 ASP A N 1
ATOM 903 C CA . ASP A 1 121 ? 7.447 -10.720 24.649 1.00 86.31 121 ASP A CA 1
ATOM 904 C C . ASP A 1 121 ? 8.913 -11.187 24.540 1.00 86.31 121 ASP A C 1
ATOM 906 O O . ASP A 1 121 ? 9.326 -12.134 25.206 1.00 86.31 121 ASP A O 1
ATOM 910 N N . TYR A 1 122 ? 9.724 -10.476 23.750 1.00 82.31 122 TYR A N 1
ATOM 911 C CA . TYR A 1 122 ? 11.167 -10.679 23.596 1.00 82.31 122 TYR A CA 1
ATOM 912 C C . TYR A 1 122 ? 11.960 -9.407 23.944 1.00 82.31 122 TYR A C 1
ATOM 914 O O . TYR A 1 122 ? 11.425 -8.298 23.908 1.00 82.31 122 TYR A O 1
ATOM 922 N N . GLY A 1 123 ? 13.238 -9.565 24.310 1.00 77.31 123 GLY A N 1
ATOM 923 C CA . GLY A 1 123 ? 14.130 -8.470 24.723 1.00 77.31 123 GLY A CA 1
ATOM 924 C C . GLY A 1 123 ? 14.401 -7.420 23.633 1.00 77.31 123 GLY A C 1
ATOM 925 O O . GLY A 1 123 ? 14.053 -7.604 22.463 1.00 77.31 123 GLY A O 1
ATOM 926 N N . ASN A 1 124 ? 14.986 -6.286 24.034 1.00 65.31 124 ASN A N 1
ATOM 927 C CA . ASN A 1 124 ? 15.515 -5.270 23.112 1.00 65.31 124 ASN A CA 1
ATOM 928 C C . ASN A 1 124 ? 16.864 -5.691 22.537 1.00 65.31 124 ASN A C 1
ATOM 930 O O . ASN A 1 124 ? 17.683 -6.215 23.322 1.00 65.31 124 ASN A O 1
#

Sequence (124 aa):
MIIALAGKTNKSISVFDWGNTGTLSSTAISHLDWGCQGTLNGYGFNSSFAKGQYLPLFVDLTGPLSDNQIKSYTTAAKNANARGVAFFNLPMSSYRLSSFNAAAQAFGETVSHTGKTYSKDYGN

pLDDT: mean 93.8, std 5.46, range [65.31, 98.75]

Radius of gyration: 16.26 Å; Cα contacts (8 Å, |Δi|>4): 194; chains: 1; bounding box: 40×31×41 Å